Protein AF-A8GQA2-F1 (afdb_monomer_lite)

Structure (mmCIF, N/CA/C/O backbone):
data_AF-A8GQA2-F1
#
_entry.id   AF-A8GQA2-F1
#
loop_
_atom_site.group_PDB
_atom_site.id
_atom_site.type_symbol
_atom_site.label_atom_id
_atom_site.label_alt_id
_atom_site.label_comp_id
_atom_site.label_asym_id
_atom_site.label_entity_id
_atom_site.label_seq_id
_atom_site.pdbx_PDB_ins_code
_atom_site.Cartn_x
_atom_site.Cartn_y
_atom_site.Cartn_z
_atom_site.occupancy
_atom_site.B_iso_or_equiv
_atom_site.auth_seq_id
_atom_site.auth_comp_id
_atom_site.auth_asym_id
_atom_site.auth_atom_id
_atom_site.pdbx_PDB_model_num
ATOM 1 N N . MET A 1 1 ? -0.797 8.516 -0.532 1.00 75.12 1 MET A N 1
ATOM 2 C CA . MET A 1 1 ? -0.503 8.856 -1.943 1.00 75.12 1 MET A CA 1
ATOM 3 C C . MET A 1 1 ? 0.921 9.374 -2.152 1.00 75.12 1 MET A C 1
ATOM 5 O O . MET A 1 1 ? 1.736 8.619 -2.661 1.00 75.12 1 MET A O 1
ATOM 9 N N . VAL A 1 2 ? 1.272 10.599 -1.724 1.00 80.06 2 VAL A N 1
ATOM 10 C CA . VAL A 1 2 ? 2.580 11.226 -2.056 1.00 80.06 2 VAL A CA 1
ATOM 11 C C . VAL A 1 2 ? 3.787 10.419 -1.570 1.00 80.06 2 VAL A C 1
ATOM 13 O O . VAL A 1 2 ? 4.737 10.234 -2.319 1.00 80.06 2 VAL A O 1
ATOM 16 N N . VAL A 1 3 ? 3.741 9.886 -0.346 1.00 84.88 3 VAL A N 1
ATOM 17 C CA . VAL A 1 3 ? 4.847 9.086 0.209 1.00 84.88 3 VAL A CA 1
ATOM 18 C C . VAL A 1 3 ? 5.131 7.849 -0.653 1.00 84.88 3 VAL A C 1
ATOM 20 O O . VAL A 1 3 ? 6.283 7.605 -0.995 1.00 84.88 3 VAL A O 1
ATOM 23 N N . HIS A 1 4 ? 4.097 7.114 -1.077 1.00 84.06 4 HIS A N 1
ATOM 24 C CA . HIS A 1 4 ? 4.245 5.944 -1.954 1.00 84.06 4 HIS A CA 1
ATOM 25 C C . HIS A 1 4 ? 4.831 6.328 -3.320 1.00 84.06 4 HIS A C 1
ATOM 27 O O . HIS A 1 4 ? 5.729 5.649 -3.816 1.00 84.06 4 HIS A O 1
ATOM 33 N N . ALA A 1 5 ? 4.375 7.454 -3.882 1.00 83.69 5 ALA A N 1
ATOM 34 C CA . ALA A 1 5 ? 4.899 8.006 -5.129 1.00 83.69 5 ALA A CA 1
ATOM 35 C C . ALA A 1 5 ? 6.400 8.307 -5.022 1.00 83.69 5 ALA A C 1
ATOM 37 O O . ALA A 1 5 ? 7.188 7.885 -5.863 1.00 83.69 5 ALA A O 1
ATOM 38 N N . LEU A 1 6 ? 6.800 9.012 -3.958 1.00 84.56 6 LEU A N 1
ATOM 39 C CA . LEU A 1 6 ? 8.185 9.413 -3.728 1.00 84.56 6 LEU A CA 1
ATOM 40 C C . LEU A 1 6 ? 9.096 8.207 -3.511 1.00 84.56 6 LEU A C 1
ATOM 42 O O . LEU A 1 6 ? 10.181 8.171 -4.080 1.00 84.56 6 LEU A O 1
ATOM 46 N N . ILE A 1 7 ? 8.646 7.206 -2.749 1.00 87.62 7 ILE A N 1
ATO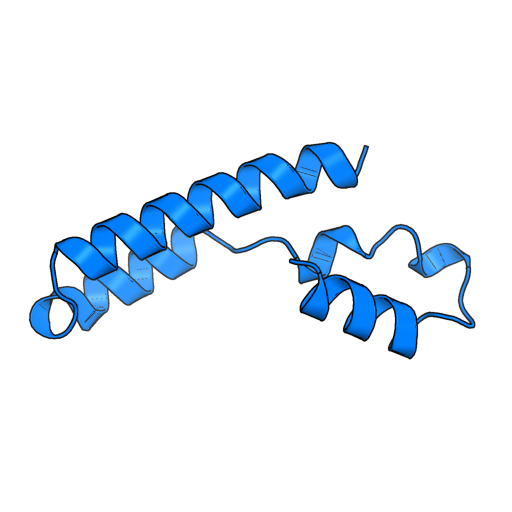M 47 C CA . ILE A 1 7 ? 9.384 5.951 -2.568 1.00 87.62 7 ILE A CA 1
ATOM 48 C C . ILE A 1 7 ? 9.578 5.265 -3.926 1.00 87.62 7 ILE A C 1
ATOM 50 O O . ILE A 1 7 ? 10.699 4.904 -4.279 1.00 87.62 7 ILE A O 1
ATOM 54 N N . TYR A 1 8 ? 8.517 5.134 -4.724 1.00 86.44 8 TYR A N 1
ATOM 55 C CA . TYR A 1 8 ? 8.602 4.504 -6.040 1.00 86.44 8 TYR A CA 1
ATOM 56 C C . TYR A 1 8 ? 9.557 5.238 -6.986 1.00 86.44 8 TYR A C 1
ATOM 58 O O . TYR A 1 8 ? 10.397 4.599 -7.620 1.00 86.44 8 TYR A O 1
ATOM 66 N N . ILE A 1 9 ? 9.463 6.568 -7.056 1.00 85.38 9 ILE A N 1
ATOM 67 C CA . ILE A 1 9 ? 10.343 7.401 -7.883 1.00 85.38 9 ILE A CA 1
ATOM 68 C C . ILE A 1 9 ? 11.787 7.292 -7.396 1.00 85.38 9 ILE A C 1
ATOM 70 O O . ILE A 1 9 ? 12.680 7.124 -8.217 1.00 85.38 9 ILE A O 1
ATOM 74 N N . PHE A 1 10 ? 12.027 7.316 -6.083 1.00 87.44 10 PHE A N 1
ATOM 75 C CA . PHE A 1 10 ? 13.367 7.176 -5.514 1.00 87.44 10 PHE A CA 1
ATOM 76 C C . PHE A 1 10 ? 14.038 5.863 -5.942 1.00 87.44 10 PHE A C 1
ATOM 78 O O . PHE A 1 10 ? 15.195 5.870 -6.353 1.00 87.44 10 PHE A O 1
ATOM 85 N N . PHE A 1 11 ? 13.300 4.749 -5.933 1.00 86.88 11 PHE A N 1
ATOM 86 C CA . PHE A 1 11 ? 13.823 3.451 -6.374 1.00 86.88 11 PHE A CA 1
ATOM 87 C C . PHE A 1 11 ? 13.897 3.278 -7.904 1.00 86.88 11 PHE A C 1
ATOM 89 O O . PHE A 1 11 ? 14.652 2.429 -8.379 1.00 86.88 11 PHE A O 1
ATOM 96 N N . ASN A 1 12 ? 13.136 4.052 -8.686 1.00 85.62 12 ASN A N 1
ATOM 97 C CA . ASN A 1 12 ? 13.057 3.927 -10.151 1.00 85.62 12 ASN A CA 1
ATOM 98 C C . ASN A 1 12 ? 13.620 5.138 -10.914 1.00 85.62 12 ASN A C 1
ATOM 100 O O . ASN A 1 12 ? 13.442 5.221 -12.128 1.00 85.62 12 ASN A O 1
ATOM 104 N N . TYR A 1 13 ? 14.319 6.053 -10.236 1.00 82.69 13 TYR A N 1
ATOM 105 C CA . TYR A 1 13 ? 14.815 7.306 -10.818 1.00 82.69 13 TYR 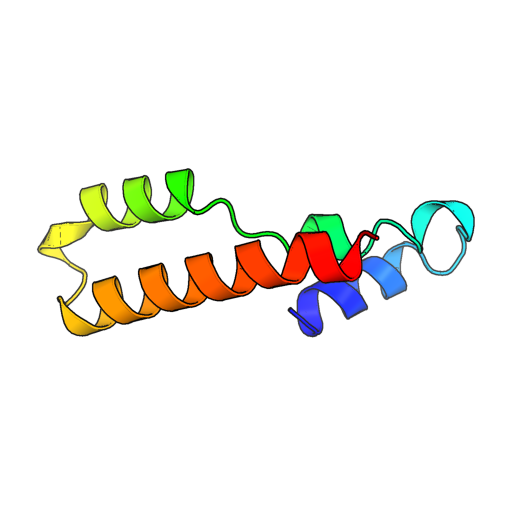A CA 1
ATOM 106 C C . TYR A 1 13 ? 15.700 7.084 -12.055 1.00 82.69 13 TYR A C 1
ATOM 108 O O . TYR A 1 13 ? 15.596 7.817 -13.034 1.00 82.69 13 TYR A O 1
ATOM 116 N N . ASP A 1 14 ? 16.511 6.025 -12.048 1.00 83.25 14 ASP A N 1
ATOM 117 C CA . ASP A 1 14 ? 17.452 5.694 -13.129 1.00 83.25 14 ASP A CA 1
ATOM 118 C C . ASP A 1 14 ? 16.810 4.906 -14.295 1.00 83.25 14 ASP A C 1
ATOM 120 O O . ASP A 1 14 ? 17.478 4.468 -15.228 1.00 83.25 14 ASP A O 1
ATOM 124 N N . LYS A 1 15 ? 15.489 4.675 -14.252 1.00 82.88 15 LYS A N 1
ATOM 125 C CA . LYS A 1 15 ? 14.757 3.890 -15.257 1.00 82.88 15 LYS A CA 1
ATOM 126 C C . LYS A 1 15 ? 13.593 4.704 -15.825 1.00 82.88 15 LYS A C 1
ATOM 128 O O . LYS A 1 15 ? 12.454 4.522 -15.391 1.00 82.88 15 LYS A O 1
ATOM 133 N N . PRO A 1 16 ? 13.826 5.550 -16.848 1.00 74.56 16 PRO A N 1
ATOM 134 C CA . PRO A 1 16 ? 12.814 6.474 -17.369 1.00 74.56 16 PRO A CA 1
ATOM 135 C C . PRO A 1 16 ? 11.525 5.785 -17.843 1.00 74.56 16 PRO A C 1
ATOM 137 O O . PRO A 1 16 ? 10.444 6.358 -17.733 1.00 74.56 16 PRO A O 1
ATOM 140 N N . GLY A 1 17 ? 11.611 4.534 -18.310 1.00 77.31 17 GLY A N 1
ATOM 141 C CA . GLY A 1 17 ? 10.441 3.746 -18.713 1.00 77.31 17 GLY A CA 1
ATOM 142 C C . GLY A 1 17 ? 9.517 3.334 -17.559 1.00 77.31 17 GLY A C 1
ATOM 143 O O . GLY A 1 17 ? 8.327 3.136 -17.783 1.00 77.31 17 GLY A O 1
ATOM 144 N N . LEU A 1 18 ? 10.033 3.238 -16.331 1.00 78.75 18 LEU A N 1
ATOM 145 C CA . LEU A 1 18 ? 9.259 2.839 -15.150 1.00 78.75 18 LEU A CA 1
ATOM 146 C C . LEU A 1 18 ? 8.653 4.035 -14.416 1.00 78.75 18 LEU A C 1
ATOM 148 O O . LEU A 1 18 ? 7.690 3.858 -13.685 1.00 78.75 18 LEU A O 1
ATOM 152 N N . ILE A 1 19 ? 9.135 5.260 -14.649 1.00 73.88 19 ILE A N 1
ATOM 153 C CA . ILE A 1 19 ? 8.642 6.458 -13.949 1.00 73.88 19 ILE A CA 1
ATOM 154 C C . ILE A 1 19 ? 7.129 6.644 -14.141 1.00 73.88 19 ILE A C 1
ATOM 156 O O . ILE A 1 19 ? 6.458 7.047 -13.200 1.00 73.88 19 ILE A O 1
ATOM 160 N N . LYS A 1 20 ? 6.563 6.272 -15.300 1.00 76.31 20 LYS A N 1
ATOM 161 C CA . LYS A 1 20 ? 5.110 6.335 -15.565 1.00 76.31 20 LYS A CA 1
ATOM 162 C C . LYS A 1 20 ? 4.269 5.401 -14.680 1.00 76.31 20 LYS A C 1
ATOM 164 O O . LYS A 1 20 ? 3.081 5.638 -14.513 1.00 76.31 20 LYS A O 1
ATOM 169 N N . GLY A 1 21 ? 4.872 4.368 -14.092 1.00 77.12 21 GLY A N 1
ATOM 170 C CA . GLY A 1 21 ? 4.198 3.380 -13.245 1.00 77.12 21 GLY A CA 1
ATOM 171 C C . GLY A 1 21 ? 3.958 3.825 -11.800 1.00 77.12 21 GLY A C 1
ATOM 172 O O . GLY A 1 21 ? 3.518 3.016 -10.987 1.00 77.12 21 GLY A O 1
ATOM 173 N N . TRP A 1 22 ? 4.233 5.086 -11.456 1.00 81.31 22 TRP A N 1
ATOM 174 C CA . TRP A 1 22 ? 4.128 5.595 -10.084 1.00 81.31 22 TRP A CA 1
ATOM 175 C C . TRP A 1 22 ? 2.705 5.572 -9.505 1.00 81.31 22 TRP A C 1
ATOM 177 O O . TRP A 1 22 ? 2.548 5.597 -8.285 1.00 81.31 22 TRP A O 1
ATOM 187 N N . ALA A 1 23 ? 1.682 5.480 -10.359 1.00 76.25 23 ALA A N 1
ATOM 188 C CA . ALA A 1 23 ? 0.287 5.333 -9.951 1.00 76.25 23 ALA A CA 1
ATOM 189 C C . ALA A 1 23 ? -0.019 3.951 -9.341 1.00 76.25 23 ALA A C 1
ATOM 191 O O . ALA A 1 23 ? -0.873 3.836 -8.467 1.00 76.25 23 ALA A O 1
ATOM 192 N N . VAL A 1 24 ? 0.702 2.904 -9.762 1.00 77.38 24 VAL A N 1
ATOM 193 C CA . VAL A 1 24 ? 0.482 1.514 -9.321 1.00 77.38 24 VAL A CA 1
ATOM 194 C C . VAL A 1 24 ? 0.629 1.337 -7.801 1.00 77.38 24 VAL A C 1
ATOM 196 O O . VAL A 1 24 ? -0.289 0.802 -7.191 1.00 77.38 24 VAL A O 1
ATOM 199 N N . PRO A 1 25 ? 1.718 1.788 -7.145 1.00 79.88 25 PRO A N 1
ATOM 200 C CA . PRO A 1 25 ? 1.878 1.643 -5.693 1.00 79.88 25 PRO A CA 1
ATOM 201 C C . PRO A 1 25 ? 0.968 2.562 -4.870 1.00 79.88 25 PRO A C 1
ATOM 203 O O . PRO A 1 25 ? 0.976 2.484 -3.643 1.00 79.88 25 PRO A O 1
ATOM 206 N N . ILE A 1 26 ? 0.249 3.481 -5.514 1.00 80.69 26 ILE A N 1
ATOM 207 C CA . ILE A 1 26 ? -0.676 4.369 -4.820 1.00 80.69 26 ILE A CA 1
ATOM 208 C C . ILE A 1 26 ? -2.046 3.722 -4.688 1.00 80.69 26 ILE A C 1
ATOM 210 O O . ILE A 1 26 ? -2.672 3.954 -3.668 1.00 80.69 26 ILE A O 1
ATOM 214 N N . ALA A 1 27 ? -2.465 2.906 -5.659 1.00 80.06 27 ALA A N 1
ATOM 215 C CA . ALA A 1 27 ? -3.791 2.308 -5.684 1.00 80.06 27 ALA A CA 1
ATOM 216 C C . ALA A 1 27 ? -4.031 1.363 -4.492 1.00 80.06 27 ALA A C 1
ATOM 218 O O . ALA A 1 27 ? -3.318 0.375 -4.298 1.00 80.06 27 ALA A O 1
ATOM 219 N N . THR A 1 28 ? -5.072 1.656 -3.716 1.00 86.94 28 THR A N 1
ATOM 220 C CA . THR A 1 28 ? -5.556 0.803 -2.628 1.00 86.94 28 THR A CA 1
ATOM 221 C C . THR A 1 28 ? -6.646 -0.156 -3.121 1.00 86.94 28 THR A C 1
ATOM 223 O O . THR A 1 28 ? -7.675 0.280 -3.627 1.00 86.94 28 THR A O 1
ATOM 226 N N . ASP A 1 29 ? -6.486 -1.466 -2.896 1.00 88.00 29 ASP A N 1
ATOM 227 C CA . ASP A 1 29 ? -7.541 -2.453 -3.176 1.00 88.00 29 ASP A CA 1
ATOM 228 C C . ASP A 1 29 ? -8.692 -2.329 -2.160 1.00 88.00 29 ASP A C 1
ATOM 230 O O . ASP A 1 29 ? -8.632 -2.822 -1.026 1.00 88.00 29 ASP A O 1
ATOM 234 N N . THR A 1 30 ? -9.770 -1.671 -2.587 1.00 88.62 30 THR A N 1
ATOM 235 C CA . THR A 1 30 ? -10.972 -1.459 -1.772 1.00 88.62 30 THR A CA 1
ATOM 236 C C . THR A 1 30 ? -11.635 -2.777 -1.349 1.00 88.62 30 THR A C 1
ATOM 238 O O . THR A 1 30 ? -12.146 -2.870 -0.230 1.00 88.62 30 THR A O 1
ATOM 241 N N . ALA A 1 31 ? -11.612 -3.822 -2.185 1.00 90.81 31 ALA A N 1
ATOM 242 C CA . ALA A 1 31 ? -12.234 -5.107 -1.861 1.00 90.81 31 ALA A CA 1
ATOM 243 C C . ALA A 1 31 ? -11.493 -5.802 -0.710 1.00 90.81 31 ALA A 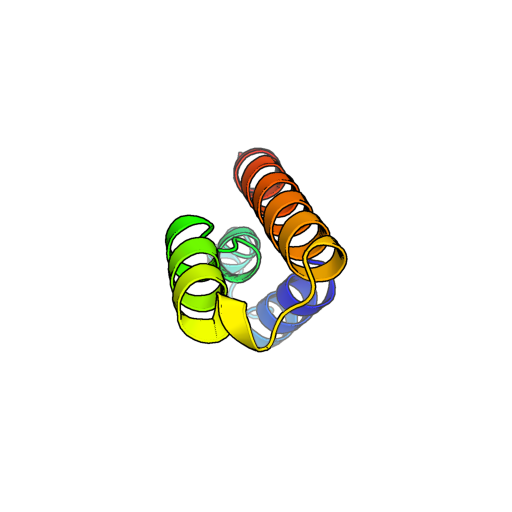C 1
ATOM 245 O O . ALA A 1 31 ? -12.116 -6.320 0.223 1.00 90.81 31 ALA A O 1
ATOM 246 N N . PHE A 1 32 ? -10.161 -5.740 -0.728 1.00 91.44 32 PHE A N 1
ATOM 247 C CA . PHE A 1 32 ? -9.331 -6.260 0.353 1.00 91.44 32 PHE A CA 1
ATOM 248 C C . PHE A 1 32 ? -9.533 -5.486 1.663 1.00 91.44 32 PHE A C 1
ATOM 250 O O . PHE A 1 32 ? -9.720 -6.095 2.722 1.00 91.44 32 PHE A O 1
ATOM 257 N N . VAL A 1 33 ? -9.576 -4.150 1.599 1.00 91.75 33 VAL A N 1
ATOM 258 C CA . VAL A 1 33 ? -9.846 -3.297 2.769 1.00 91.75 33 VAL A CA 1
ATOM 259 C C . VAL A 1 33 ? -11.202 -3.629 3.392 1.00 91.75 33 VAL A C 1
ATOM 261 O O . VAL A 1 33 ? -11.293 -3.808 4.608 1.00 91.75 33 VAL A O 1
ATOM 264 N N . LEU A 1 34 ? -12.252 -3.785 2.580 1.00 91.81 34 LEU A N 1
ATOM 265 C CA . LEU A 1 34 ? -13.575 -4.188 3.061 1.00 91.81 34 LEU A CA 1
ATOM 266 C C . LEU A 1 34 ? -13.553 -5.563 3.739 1.00 91.81 34 LEU A C 1
ATOM 268 O O . LEU A 1 34 ? -14.215 -5.742 4.766 1.00 91.81 34 LEU A O 1
ATOM 272 N N . GLY A 1 35 ? -12.775 -6.511 3.211 1.00 92.25 35 GLY A N 1
ATOM 273 C CA . GLY A 1 35 ? -12.565 -7.826 3.818 1.00 92.25 35 GLY A CA 1
ATOM 274 C C . GLY A 1 35 ? -11.936 -7.736 5.211 1.00 92.25 35 GLY A C 1
ATOM 275 O O . GLY A 1 35 ? -12.495 -8.270 6.171 1.00 92.25 35 GLY A O 1
ATOM 276 N N . ILE A 1 36 ? -10.830 -6.995 5.349 1.00 91.88 36 ILE A N 1
ATOM 277 C CA . ILE A 1 36 ? -10.148 -6.777 6.638 1.00 91.88 36 ILE A CA 1
ATOM 278 C C . ILE A 1 36 ? -11.077 -6.086 7.635 1.00 91.88 36 ILE A C 1
ATOM 280 O O . ILE A 1 36 ? -11.227 -6.537 8.771 1.00 91.88 36 ILE A O 1
ATOM 284 N N . VAL A 1 37 ? -11.725 -5.001 7.216 1.00 91.69 37 VAL A N 1
ATOM 285 C CA . VAL A 1 37 ? -12.617 -4.224 8.082 1.00 91.69 37 VAL A CA 1
ATOM 286 C C . VAL A 1 37 ? -13.813 -5.062 8.540 1.00 91.69 37 VAL A C 1
ATOM 288 O O . VAL A 1 37 ? -14.253 -4.938 9.682 1.00 91.69 37 VAL A O 1
ATOM 291 N N . SER A 1 38 ? -14.320 -5.956 7.689 1.00 89.38 38 SER A N 1
ATOM 292 C CA . SER A 1 38 ? -15.398 -6.881 8.057 1.00 89.38 38 SER A CA 1
ATOM 293 C C . SER A 1 38 ? -14.920 -7.956 9.038 1.00 89.38 38 SER A C 1
ATOM 295 O O . SER A 1 38 ? -15.626 -8.255 10.004 1.00 89.38 38 SER A O 1
ATOM 297 N N . PHE A 1 39 ? -13.704 -8.480 8.850 1.00 92.56 39 PHE A N 1
ATOM 298 C CA . PHE A 1 39 ? -13.092 -9.468 9.743 1.00 92.56 39 PHE A CA 1
ATOM 299 C C . PHE A 1 39 ? -12.819 -8.900 11.146 1.00 92.56 39 PHE A C 1
ATOM 301 O O . PHE A 1 39 ? -13.154 -9.521 12.152 1.00 92.56 39 PHE A O 1
ATOM 308 N N . PHE A 1 40 ? -12.286 -7.679 11.230 1.00 90.69 40 PHE A N 1
ATOM 309 C CA . PHE A 1 40 ? -12.008 -6.981 12.492 1.00 90.69 40 PHE A CA 1
ATOM 310 C C . PHE A 1 40 ? -13.156 -6.075 12.957 1.00 90.69 40 PHE A C 1
ATOM 312 O O . PHE A 1 40 ? -12.954 -5.224 13.822 1.00 90.69 40 PHE A O 1
ATOM 319 N N . SER A 1 41 ? -14.373 -6.275 12.446 1.00 84.81 41 SER A N 1
ATOM 320 C CA . SER A 1 41 ? -15.535 -5.416 12.727 1.00 84.81 41 SER A CA 1
ATOM 321 C C . SER A 1 41 ? -15.852 -5.237 14.218 1.00 84.81 41 SER A C 1
ATOM 323 O O . SER A 1 41 ? -16.400 -4.211 14.601 1.00 84.81 41 SER A O 1
ATOM 325 N N . ARG A 1 42 ? -15.469 -6.191 15.078 1.00 87.25 42 ARG A N 1
ATOM 326 C CA . ARG A 1 42 ? -15.616 -6.088 16.543 1.00 87.25 42 ARG A CA 1
ATOM 327 C C . ARG A 1 42 ? -14.610 -5.148 17.224 1.00 87.25 42 ARG A C 1
ATOM 329 O O . ARG A 1 42 ? -14.859 -4.748 18.353 1.00 87.25 42 ARG A O 1
ATOM 336 N N . HIS A 1 43 ? -13.488 -4.836 16.579 1.00 89.50 43 HIS A N 1
ATOM 337 C CA . HIS A 1 43 ? -12.387 -4.040 17.146 1.00 89.50 43 HIS A CA 1
ATOM 338 C C . HIS A 1 43 ? -12.275 -2.640 16.530 1.00 89.50 43 HIS A C 1
ATOM 340 O O . HIS A 1 43 ? -11.557 -1.792 17.052 1.00 89.50 43 HIS A O 1
ATOM 346 N N . ILE A 1 44 ? -12.964 -2.400 15.415 1.00 90.00 44 ILE A N 1
ATOM 347 C CA . ILE A 1 44 ? -12.923 -1.145 14.667 1.00 90.00 44 ILE A CA 1
ATOM 348 C C . ILE A 1 44 ? -14.233 -0.402 14.931 1.00 90.00 44 ILE A C 1
ATOM 350 O O . ILE A 1 44 ? -15.309 -0.945 14.684 1.00 90.00 44 ILE A O 1
ATOM 354 N N . SER A 1 45 ? -14.150 0.836 15.428 1.00 93.50 45 SER A N 1
ATOM 355 C CA . SER A 1 45 ? -15.339 1.664 15.645 1.00 93.50 45 SER A CA 1
ATOM 356 C C . SER A 1 45 ? -16.044 1.974 14.318 1.00 93.50 45 SER A C 1
ATOM 358 O O . SER A 1 45 ? -15.430 1.955 13.244 1.00 93.50 45 SER A O 1
ATOM 360 N N . LEU A 1 46 ? -17.345 2.260 14.371 1.00 91.62 46 LEU A N 1
ATOM 361 C CA . LEU A 1 46 ? -18.130 2.538 13.166 1.00 91.62 46 LEU A CA 1
ATOM 362 C C . LEU A 1 46 ? -17.586 3.759 12.405 1.00 91.62 46 LEU A C 1
ATOM 364 O O . LEU A 1 46 ? -17.562 3.773 11.172 1.00 91.62 46 LEU A O 1
ATOM 368 N N . GLU A 1 47 ? -17.099 4.755 13.141 1.00 94.25 47 GLU A N 1
ATOM 369 C CA . GLU A 1 47 ? -16.496 5.973 12.608 1.00 94.25 47 GLU A CA 1
ATOM 370 C C . GLU A 1 47 ? -15.212 5.644 11.842 1.00 94.25 47 GLU A C 1
ATOM 372 O O . GLU A 1 47 ? -15.048 6.079 10.703 1.00 94.25 47 GLU A O 1
ATOM 377 N N . LEU A 1 48 ? -14.337 4.809 12.419 1.00 92.81 48 LEU A N 1
ATOM 378 C CA . LEU A 1 48 ? -13.088 4.402 11.778 1.00 92.81 48 LEU A CA 1
ATOM 379 C C . LEU A 1 48 ? -13.349 3.549 10.532 1.00 92.81 48 LEU A C 1
ATOM 381 O O . LEU A 1 48 ? -12.711 3.754 9.502 1.00 92.81 48 LEU A O 1
ATOM 385 N N . ARG A 1 49 ? -14.326 2.638 10.587 1.00 92.31 49 ARG A N 1
ATOM 386 C CA . ARG A 1 49 ? -14.760 1.856 9.422 1.00 92.31 49 ARG A CA 1
ATOM 387 C C . ARG A 1 49 ? -15.221 2.761 8.283 1.00 92.31 4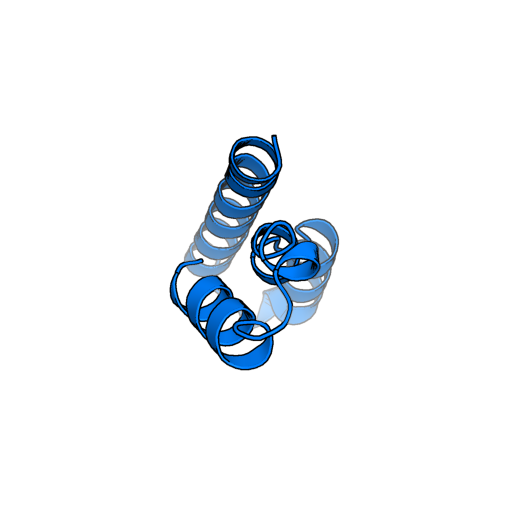9 ARG A C 1
ATOM 389 O O . ARG A 1 49 ? -14.799 2.571 7.146 1.00 92.31 49 ARG A O 1
ATOM 396 N N . THR A 1 50 ? -16.066 3.741 8.589 1.00 92.62 50 THR A N 1
ATOM 397 C CA . THR A 1 50 ? -16.593 4.681 7.592 1.00 92.62 50 THR A CA 1
ATOM 398 C C . THR A 1 50 ? -15.474 5.537 7.003 1.00 92.62 50 THR A C 1
ATOM 400 O O . THR A 1 50 ? -15.405 5.703 5.787 1.00 92.62 50 THR A O 1
ATOM 403 N N . PHE A 1 51 ? -14.554 6.014 7.846 1.00 94.19 51 PHE A N 1
ATOM 404 C CA . PHE A 1 51 ? -13.387 6.778 7.415 1.00 94.19 51 PHE A CA 1
ATOM 405 C C . PHE A 1 51 ? -12.471 5.972 6.485 1.00 94.19 51 PHE A C 1
ATOM 407 O O . PHE A 1 51 ? -12.144 6.447 5.402 1.00 94.19 51 PHE A O 1
ATOM 414 N N . ILE A 1 52 ? -12.094 4.748 6.874 1.00 92.81 52 ILE A N 1
ATOM 415 C CA . ILE A 1 52 ? -11.209 3.880 6.081 1.00 92.81 52 ILE A CA 1
ATOM 416 C C . ILE A 1 52 ? -11.833 3.585 4.716 1.00 92.81 52 ILE A C 1
ATOM 418 O O . ILE A 1 52 ? -11.172 3.754 3.697 1.00 92.81 52 ILE A O 1
ATOM 422 N N . ILE A 1 53 ? -13.110 3.190 4.686 1.00 92.50 53 ILE A N 1
ATOM 423 C CA . ILE A 1 53 ? -13.810 2.870 3.436 1.00 92.50 53 ILE A CA 1
ATOM 424 C C . ILE A 1 53 ? -13.898 4.103 2.531 1.00 92.50 53 ILE A C 1
ATOM 426 O O . ILE A 1 53 ? -13.618 4.007 1.338 1.00 92.50 53 ILE A O 1
ATOM 430 N N . GLY A 1 54 ? -14.255 5.264 3.090 1.00 93.25 54 GLY A N 1
ATOM 431 C CA . GLY A 1 54 ? -14.311 6.516 2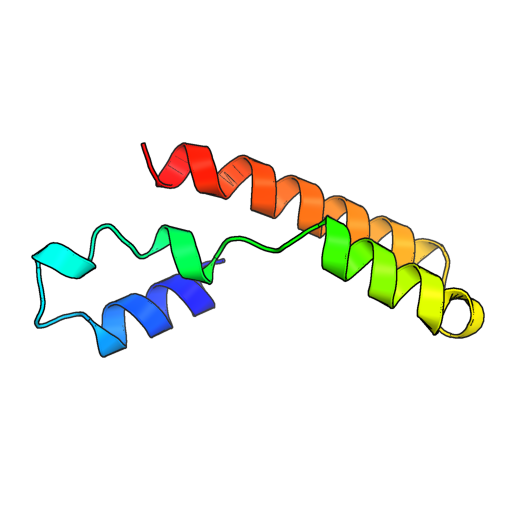.337 1.00 93.25 54 GLY A CA 1
ATOM 432 C C . GLY A 1 54 ? -12.947 6.915 1.772 1.00 93.25 54 GLY A C 1
ATOM 433 O O . GLY A 1 54 ? -12.852 7.291 0.608 1.00 93.25 54 GLY A O 1
ATOM 434 N N . PHE A 1 55 ? -11.882 6.774 2.565 1.00 92.19 55 PHE A N 1
ATOM 435 C CA . PHE A 1 55 ? -10.516 7.045 2.123 1.00 92.19 55 PHE A CA 1
ATOM 436 C C . PHE A 1 55 ? -10.077 6.106 0.989 1.00 92.19 55 PHE A C 1
ATOM 438 O O . PHE A 1 55 ? -9.548 6.585 -0.011 1.00 92.19 55 PHE A O 1
ATOM 445 N N . SER A 1 56 ? -10.348 4.799 1.100 1.00 89.94 56 SER A N 1
ATOM 446 C CA . SER A 1 56 ? -10.039 3.819 0.047 1.00 89.94 56 SER A CA 1
ATOM 447 C C . SER A 1 56 ? -10.760 4.118 -1.266 1.00 89.94 56 SER A C 1
ATOM 449 O O . SER A 1 56 ? -10.144 4.040 -2.323 1.00 89.94 56 SER A O 1
ATOM 451 N N . LEU A 1 57 ? -12.031 4.528 -1.208 1.00 89.88 57 LEU A N 1
ATOM 452 C CA . LEU A 1 57 ? -12.797 4.886 -2.404 1.00 89.88 57 LEU A CA 1
ATOM 453 C C . LEU A 1 57 ? -12.229 6.126 -3.112 1.00 89.88 57 LEU A C 1
ATOM 455 O O . LEU A 1 57 ? -12.193 6.187 -4.338 1.00 89.88 57 LEU A O 1
ATOM 459 N N . ILE A 1 58 ? -11.794 7.123 -2.339 1.00 89.50 58 ILE A N 1
ATOM 460 C CA . ILE A 1 58 ? -11.189 8.345 -2.876 1.00 89.50 58 ILE A CA 1
ATOM 461 C C . ILE A 1 58 ? -9.853 8.024 -3.561 1.00 89.50 58 ILE A C 1
ATOM 463 O O . ILE A 1 58 ? -9.611 8.477 -4.677 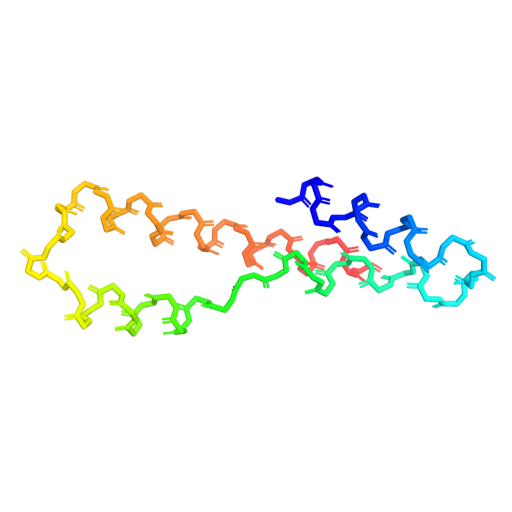1.00 89.50 58 ILE A O 1
ATOM 467 N N . ASP A 1 59 ? -8.998 7.237 -2.907 1.00 87.00 59 ASP A N 1
ATOM 468 C CA . ASP A 1 59 ? -7.682 6.839 -3.419 1.00 87.00 59 ASP A CA 1
ATOM 469 C C . ASP A 1 59 ? -7.786 6.040 -4.735 1.00 87.00 59 ASP A C 1
ATOM 471 O O . ASP A 1 59 ? -7.075 6.341 -5.698 1.00 87.00 59 ASP A O 1
ATOM 475 N N . ASP A 1 60 ? -8.748 5.114 -4.816 1.00 86.19 60 ASP A N 1
ATOM 476 C CA . ASP A 1 60 ? -9.044 4.326 -6.022 1.00 86.19 60 ASP A CA 1
ATOM 477 C C . ASP A 1 60 ? -9.589 5.187 -7.175 1.00 86.19 60 ASP A C 1
ATOM 479 O O . ASP A 1 60 ? -9.264 4.955 -8.336 1.00 86.19 60 ASP A O 1
ATOM 483 N N . ALA A 1 61 ? -10.347 6.250 -6.877 1.00 87.00 61 ALA A N 1
ATOM 484 C CA . ALA A 1 61 ? -10.828 7.189 -7.892 1.00 87.00 61 ALA A CA 1
ATOM 485 C C . ALA A 1 61 ? -9.710 8.078 -8.471 1.00 87.00 61 ALA A C 1
ATOM 487 O O . ALA A 1 61 ? -9.766 8.465 -9.640 1.00 87.00 61 ALA A O 1
ATOM 488 N N . PHE A 1 62 ? -8.686 8.407 -7.679 1.00 84.19 62 PHE A N 1
ATOM 489 C CA . PHE A 1 62 ? -7.565 9.242 -8.123 1.00 84.19 62 PHE A CA 1
ATOM 490 C C . PHE A 1 62 ? -6.522 8.478 -8.951 1.00 84.19 62 PHE A C 1
ATOM 492 O O . PHE A 1 62 ? -5.926 9.061 -9.858 1.00 84.19 62 PHE A O 1
ATOM 499 N N . ALA A 1 63 ? -6.295 7.191 -8.676 1.00 79.69 63 ALA A N 1
ATOM 500 C CA . ALA A 1 63 ? -5.320 6.373 -9.403 1.00 79.69 63 ALA A CA 1
ATOM 501 C C . ALA A 1 63 ? -5.506 6.362 -10.945 1.00 79.69 63 ALA A C 1
ATOM 503 O O . ALA A 1 63 ? -4.525 6.618 -11.650 1.00 79.69 63 ALA A O 1
ATOM 504 N N . PRO A 1 64 ? -6.711 6.144 -11.516 1.00 83.38 64 PRO A N 1
ATOM 505 C CA . PRO A 1 64 ? -6.914 6.163 -12.966 1.00 83.38 64 PRO A CA 1
ATOM 506 C C . PRO A 1 64 ? -6.782 7.561 -13.581 1.00 83.38 64 PRO A C 1
ATOM 508 O O . PRO A 1 64 ? -6.378 7.666 -14.734 1.00 83.38 64 PRO A O 1
ATOM 511 N N . ILE A 1 65 ? -7.065 8.628 -12.822 1.00 83.94 65 ILE A N 1
ATOM 512 C CA . ILE A 1 65 ? -6.863 10.022 -13.264 1.00 83.94 65 ILE A CA 1
ATOM 513 C C . ILE A 1 65 ? -5.366 10.327 -13.424 1.00 83.94 65 ILE A C 1
ATOM 515 O O . ILE A 1 65 ? -4.974 11.146 -14.246 1.00 83.94 65 ILE A O 1
ATOM 519 N N . ILE A 1 66 ? -4.522 9.677 -12.623 1.00 78.50 66 ILE A N 1
ATOM 520 C CA . ILE A 1 66 ? -3.068 9.840 -12.656 1.00 78.50 66 ILE A CA 1
ATOM 521 C C . ILE A 1 66 ? -2.416 8.961 -13.733 1.00 78.50 66 ILE A C 1
ATOM 523 O O . ILE A 1 66 ? -1.388 9.334 -14.298 1.00 78.50 66 ILE A O 1
ATOM 527 N N . LEU A 1 67 ? -2.965 7.766 -13.965 1.00 77.31 67 LEU A N 1
ATOM 528 C CA . LEU A 1 67 ? -2.407 6.787 -14.898 1.00 77.31 67 LEU A CA 1
ATOM 529 C C . LEU A 1 67 ? -2.632 7.167 -16.376 1.00 77.31 67 LEU A C 1
ATOM 531 O O . LEU A 1 67 ? -1.900 6.663 -17.230 1.00 77.31 67 LEU A O 1
ATOM 535 N N . SER A 1 68 ? -3.626 8.017 -16.670 1.00 71.19 68 SER A N 1
ATOM 536 C CA . SER A 1 68 ? -3.953 8.510 -18.021 1.00 71.19 68 SER A CA 1
ATOM 537 C C . SER A 1 68 ? -2.916 9.493 -18.561 1.00 71.19 68 SER A C 1
ATOM 539 O O . SER A 1 68 ? -2.455 9.287 -19.706 1.00 71.19 68 SER A O 1
#

InterPro domains:
  IPR004670 Na+/H+ antiporter NhaA [PF06965] (1-66)
  IPR004670 Na+/H+ antiporter NhaA [PTHR30341] (1-66)
  IPR023171 Na+/H+ antiporter domain superfamily [G3DSA:1.20.1530.10] (1-68)

Organism: Rickettsia akari (strain Hartford) (NCBI:txid293614)

pLDDT: mean 85.78, std 5.94, range [71.19, 94.25]

Sequence (68 aa):
MVVHALIYIFFNYDKPGLIKGWAVPIATDTAFVLGIVSFFSRHISLELRTFIIGFSLIDDAFAPIILS

Foldseek 3Di:
DVVQLVVQCVVCVVPVVCNLVSLVSQQDDLVVLVVVCVVCVVPADPVRSVVSNVVNVVSNVVSVVSND

Radius of gyration: 14.75 Å; chains: 1; bounding box: 36×21×36 Å

Secondary structure (DSSP, 8-state):
-HHHHHHHHHHHTT-TTTGGGGGGGG---HHHHHHHHHHTTTTS-HHHHHHHHHHHHHHHHHHHHHH-